Protein AF-A0A661JJJ8-F1 (afdb_monomer_lite)

Sequence (124 aa):
VVTKDAQGKVKLHQAINLTAAGAVSGGFWGALIGILFMNPLLGAAVGAGAGAVSGKLSDIGISDKFMKELADTFKPGSSALFVLVRKSTPDKVVERLKGFGGKVLKTSLTKDKEEELQKVLSGE

Foldseek 3Di:
DWAQAQVRDIDDDDPDLLLQVQLVVQLVVQLVVCVVVVGSPVRSVVRSVVRSVVSLVPPPPDDPVNVVVVSNPDHHGDDDDDDDDDDDDVVVVLQVLAQCADADPDDPDDPVVNVVSNCRNVND

Radius of gyration: 20.02 Å; chains: 1; bounding box: 49×38×49 Å

Structure (mmCIF, N/CA/C/O backbone):
data_AF-A0A661JJJ8-F1
#
_entry.id   AF-A0A661JJJ8-F1
#
loop_
_atom_site.group_PDB
_atom_site.id
_atom_site.type_symbol
_atom_site.label_atom_id
_atom_site.label_alt_id
_atom_site.label_comp_id
_atom_site.label_asym_id
_atom_site.label_entity_id
_atom_site.label_seq_id
_atom_site.pdbx_PDB_ins_code
_atom_site.Cartn_x
_atom_site.Cartn_y
_atom_site.Cartn_z
_atom_site.occupancy
_atom_site.B_iso_or_equiv
_atom_site.auth_seq_id
_atom_site.auth_comp_id
_atom_site.auth_asym_id
_atom_site.auth_atom_id
_atom_site.pdbx_PDB_model_num
ATOM 1 N N . VAL A 1 1 ? -5.580 -1.639 0.915 1.00 84.75 1 VAL A N 1
ATOM 2 C CA . VAL A 1 1 ? -6.509 -2.389 1.798 1.00 84.75 1 VAL A CA 1
ATOM 3 C C . VAL A 1 1 ? -5.869 -3.709 2.157 1.00 84.75 1 VAL A C 1
ATOM 5 O O . VAL A 1 1 ? -5.236 -4.308 1.298 1.00 84.75 1 VAL A O 1
ATOM 8 N N . VAL A 1 2 ? -6.026 -4.165 3.393 1.00 88.56 2 VAL A N 1
ATOM 9 C CA . VAL A 1 2 ? -5.634 -5.518 3.792 1.00 88.56 2 VAL A CA 1
ATOM 10 C C . VAL A 1 2 ? -6.882 -6.323 4.114 1.00 88.56 2 VAL A C 1
ATOM 12 O O . VAL A 1 2 ? -7.777 -5.827 4.794 1.00 88.56 2 VAL A O 1
ATOM 15 N N . THR A 1 3 ? -6.942 -7.554 3.618 1.00 88.44 3 THR A N 1
ATOM 16 C CA . THR A 1 3 ? -8.025 -8.503 3.903 1.00 88.44 3 THR A CA 1
ATOM 17 C C . THR A 1 3 ? -7.439 -9.757 4.530 1.00 88.44 3 THR A C 1
ATOM 19 O O . THR A 1 3 ? -6.484 -10.316 3.979 1.00 88.44 3 THR A O 1
ATOM 22 N N . LYS A 1 4 ? -8.020 -10.212 5.640 1.00 88.81 4 LYS A N 1
ATOM 23 C CA . LYS A 1 4 ? -7.702 -11.498 6.261 1.00 88.81 4 LYS A CA 1
ATOM 24 C C . LYS A 1 4 ? -8.849 -12.455 5.978 1.00 88.81 4 LYS A C 1
ATOM 26 O O . LYS A 1 4 ? -9.973 -12.210 6.412 1.00 88.81 4 LYS A O 1
ATOM 31 N N . ASP A 1 5 ? -8.584 -13.504 5.206 1.00 85.00 5 ASP A N 1
ATOM 32 C CA . ASP A 1 5 ? -9.627 -14.476 4.875 1.00 85.00 5 ASP A CA 1
ATOM 33 C C . ASP A 1 5 ? -10.034 -15.325 6.093 1.00 85.00 5 ASP A C 1
ATOM 35 O O . ASP A 1 5 ? -9.466 -15.205 7.184 1.00 85.00 5 ASP A O 1
ATOM 39 N N . ALA A 1 6 ? -11.069 -16.150 5.925 1.00 85.12 6 ALA A N 1
ATOM 40 C CA . ALA A 1 6 ? -11.575 -17.025 6.983 1.00 85.12 6 ALA A CA 1
ATOM 41 C C . ALA A 1 6 ? -10.536 -18.073 7.423 1.00 85.12 6 ALA A C 1
ATOM 43 O O . ALA A 1 6 ? -10.587 -18.565 8.546 1.00 85.12 6 ALA A O 1
ATOM 44 N N . GLN A 1 7 ? -9.571 -18.377 6.554 1.00 82.38 7 GLN A N 1
ATOM 45 C CA . GLN A 1 7 ? -8.455 -19.286 6.790 1.00 82.38 7 GLN A CA 1
ATOM 46 C C . GLN A 1 7 ? -7.261 -18.582 7.464 1.00 82.38 7 GLN A C 1
ATOM 48 O O . GLN A 1 7 ? -6.248 -19.217 7.745 1.00 82.38 7 GLN A O 1
ATOM 53 N N . GLY A 1 8 ? -7.370 -17.278 7.744 1.00 80.88 8 GLY A N 1
ATOM 54 C CA . GLY A 1 8 ? -6.346 -16.483 8.418 1.00 80.88 8 GLY A CA 1
ATOM 55 C C . GLY A 1 8 ? -5.241 -15.953 7.500 1.00 80.88 8 GLY A C 1
ATOM 56 O O . GLY A 1 8 ? -4.330 -15.283 7.987 1.00 80.88 8 GLY A O 1
ATOM 57 N N . LYS A 1 9 ? -5.308 -16.188 6.185 1.00 84.38 9 LYS A N 1
ATOM 58 C CA . LYS A 1 9 ? -4.315 -15.703 5.223 1.00 84.38 9 LYS A CA 1
ATOM 59 C C . LYS A 1 9 ? -4.524 -14.214 4.953 1.00 84.38 9 LYS A C 1
ATOM 61 O O . LYS A 1 9 ? -5.608 -13.757 4.586 1.00 84.38 9 LYS A O 1
ATOM 66 N N . VAL A 1 10 ? -3.440 -13.459 5.095 1.00 85.12 10 VAL A N 1
ATOM 67 C CA . VAL A 1 10 ? -3.407 -12.014 4.858 1.00 85.12 10 VAL A CA 1
ATOM 68 C C . VAL A 1 10 ? -3.119 -11.735 3.381 1.00 85.12 10 VAL A C 1
ATOM 70 O O . VAL A 1 10 ? -2.143 -12.235 2.818 1.00 85.12 10 VAL A O 1
ATOM 73 N N . LYS A 1 11 ? -3.960 -10.915 2.745 1.00 84.50 11 LYS A N 1
ATOM 74 C CA . LYS A 1 11 ? -3.757 -10.402 1.381 1.00 84.50 11 LYS A CA 1
ATOM 75 C C . LYS A 1 11 ? -3.703 -8.879 1.400 1.00 84.50 11 LYS A C 1
ATOM 77 O O . LYS A 1 11 ? -4.579 -8.233 1.977 1.00 84.50 11 LYS A O 1
ATOM 82 N N . LEU A 1 12 ? -2.683 -8.320 0.753 1.00 82.12 12 LEU A N 1
ATOM 83 C CA . LEU A 1 12 ? -2.507 -6.881 0.594 1.00 82.12 12 LEU A CA 1
ATOM 84 C C . LEU A 1 12 ? -2.997 -6.469 -0.795 1.00 82.12 12 LEU A C 1
ATOM 86 O O . LEU A 1 12 ? -2.563 -7.020 -1.803 1.00 82.12 12 LEU A O 1
ATOM 90 N N . HIS A 1 13 ? -3.875 -5.474 -0.831 1.00 79.75 13 HIS A N 1
ATOM 91 C CA . HIS A 1 13 ? -4.365 -4.825 -2.043 1.00 79.75 13 HIS A CA 1
ATOM 92 C C . HIS A 1 13 ? -3.799 -3.408 -2.077 1.00 79.75 13 HIS A C 1
ATOM 94 O O . HIS A 1 13 ? -4.291 -2.515 -1.375 1.00 79.75 13 HIS A O 1
ATOM 100 N N . GLN A 1 14 ? -2.732 -3.214 -2.845 1.00 71.25 14 GLN A N 1
ATOM 101 C CA . GLN A 1 14 ? -2.133 -1.904 -3.083 1.00 71.25 14 GLN A CA 1
ATOM 102 C C . GLN A 1 14 ? -2.736 -1.292 -4.352 1.00 71.25 14 GLN A C 1
ATOM 104 O O . GLN A 1 14 ? -2.882 -1.969 -5.365 1.00 71.25 14 GLN A O 1
ATOM 109 N N . ALA A 1 15 ? -3.082 -0.004 -4.300 1.00 69.31 15 ALA A N 1
ATOM 110 C CA . ALA A 1 15 ? -3.679 0.699 -5.438 1.00 69.31 15 ALA A CA 1
ATOM 111 C C . ALA A 1 15 ? -2.683 0.942 -6.587 1.00 69.31 15 ALA A C 1
ATOM 113 O O . ALA A 1 15 ? -3.093 1.148 -7.724 1.00 69.31 15 ALA A O 1
ATOM 114 N N . ILE A 1 16 ? -1.379 0.922 -6.292 1.00 69.00 16 ILE A N 1
ATOM 115 C CA . ILE A 1 16 ? -0.310 1.154 -7.263 1.00 69.00 16 ILE A CA 1
ATOM 116 C C . ILE A 1 16 ? 0.663 -0.015 -7.171 1.00 69.00 16 ILE A C 1
ATOM 118 O O . ILE A 1 16 ? 1.251 -0.251 -6.119 1.00 69.00 16 ILE A O 1
ATOM 122 N N . ASN A 1 17 ? 0.846 -0.741 -8.273 1.00 73.06 17 ASN A N 1
ATOM 123 C CA . ASN A 1 17 ? 1.842 -1.803 -8.347 1.00 73.06 17 ASN A CA 1
ATOM 124 C C . ASN A 1 17 ? 3.217 -1.186 -8.649 1.00 73.06 17 ASN A C 1
ATOM 126 O O . ASN A 1 17 ? 3.620 -1.057 -9.806 1.00 73.06 17 ASN A O 1
ATOM 130 N N . LEU A 1 18 ? 3.918 -0.770 -7.593 1.00 77.81 18 LEU A N 1
ATOM 131 C CA . LEU A 1 18 ? 5.238 -0.137 -7.692 1.00 77.81 18 LEU A CA 1
ATOM 132 C C . LEU A 1 18 ? 6.287 -1.072 -8.306 1.00 77.81 18 LEU A C 1
ATOM 134 O O . LEU A 1 18 ? 7.173 -0.614 -9.020 1.00 77.81 18 LEU A O 1
ATOM 138 N N . THR A 1 19 ? 6.151 -2.385 -8.105 1.00 82.31 19 THR A N 1
ATOM 139 C CA . THR A 1 19 ? 6.997 -3.396 -8.756 1.00 82.31 19 THR A CA 1
ATOM 140 C C . THR A 1 19 ? 6.815 -3.380 -10.272 1.00 82.31 19 THR A C 1
ATOM 142 O O . THR A 1 19 ? 7.800 -3.335 -11.002 1.00 82.31 19 THR A O 1
ATOM 145 N N . ALA A 1 20 ? 5.573 -3.368 -10.762 1.00 83.25 20 ALA A N 1
ATOM 146 C CA . ALA A 1 20 ? 5.290 -3.299 -12.194 1.00 83.25 20 ALA A CA 1
ATOM 147 C C . ALA A 1 20 ? 5.734 -1.957 -12.794 1.00 83.25 20 ALA A C 1
ATOM 149 O O . ALA A 1 20 ? 6.373 -1.935 -13.843 1.00 83.25 20 ALA A O 1
ATOM 150 N N . ALA A 1 21 ? 5.463 -0.843 -12.105 1.00 85.12 21 ALA A N 1
ATOM 151 C CA . ALA A 1 21 ? 5.910 0.480 -12.537 1.00 85.12 21 ALA A CA 1
ATOM 152 C C . ALA A 1 21 ? 7.446 0.573 -12.618 1.00 85.12 21 ALA A C 1
ATOM 154 O O . ALA A 1 21 ? 7.985 1.110 -13.587 1.00 85.12 21 ALA A O 1
ATOM 155 N N . GLY A 1 22 ? 8.150 0.009 -11.631 1.00 83.12 22 GLY A N 1
ATOM 156 C CA . GLY A 1 22 ? 9.607 -0.093 -11.619 1.00 83.12 22 GLY A CA 1
ATOM 157 C C . GLY A 1 22 ? 10.148 -1.006 -12.721 1.00 83.12 22 GLY A C 1
ATOM 158 O O . GLY A 1 22 ? 11.134 -0.662 -13.363 1.00 83.12 22 GLY A O 1
ATOM 159 N N . ALA A 1 23 ? 9.485 -2.129 -13.005 1.00 90.25 23 ALA A N 1
ATOM 160 C CA . ALA A 1 23 ? 9.872 -3.031 -14.090 1.00 90.25 23 ALA A CA 1
ATOM 161 C C . ALA A 1 23 ? 9.764 -2.363 -15.469 1.00 90.25 23 ALA A C 1
ATOM 163 O O . ALA A 1 23 ? 10.660 -2.499 -16.297 1.00 90.25 23 ALA A O 1
ATOM 164 N N . VAL A 1 24 ? 8.683 -1.615 -15.711 1.00 92.06 24 VAL A N 1
ATOM 165 C CA . VAL A 1 24 ? 8.455 -0.917 -16.986 1.00 92.06 24 VAL A CA 1
ATOM 166 C C . VAL A 1 24 ? 9.470 0.208 -17.183 1.00 92.06 24 VAL A C 1
ATOM 168 O O . VAL A 1 24 ? 10.113 0.274 -18.230 1.00 92.06 24 VAL A O 1
ATOM 171 N N . SER A 1 25 ? 9.653 1.073 -16.181 1.00 88.69 25 SER A N 1
ATOM 172 C CA . SER A 1 25 ? 10.598 2.193 -16.280 1.00 88.69 25 SER A CA 1
ATOM 173 C C . SER A 1 25 ? 12.052 1.717 -16.322 1.00 88.69 25 SER A C 1
ATOM 175 O O . SER A 1 25 ? 12.842 2.218 -17.123 1.00 88.69 25 SER A O 1
ATOM 177 N N . GLY A 1 26 ? 12.393 0.704 -15.524 1.00 89.00 26 GLY A N 1
ATOM 178 C CA . GLY A 1 26 ? 13.704 0.067 -15.529 1.00 89.00 26 GLY A CA 1
ATOM 179 C C . GLY A 1 26 ? 13.996 -0.650 -16.845 1.00 89.00 26 GLY A C 1
ATOM 180 O O . GLY A 1 26 ? 15.091 -0.514 -17.381 1.00 89.00 26 GLY A O 1
ATOM 181 N N . GLY A 1 27 ? 13.018 -1.358 -17.413 1.00 94.75 27 GLY A N 1
ATOM 182 C CA . GLY A 1 27 ? 13.155 -2.014 -18.713 1.00 94.7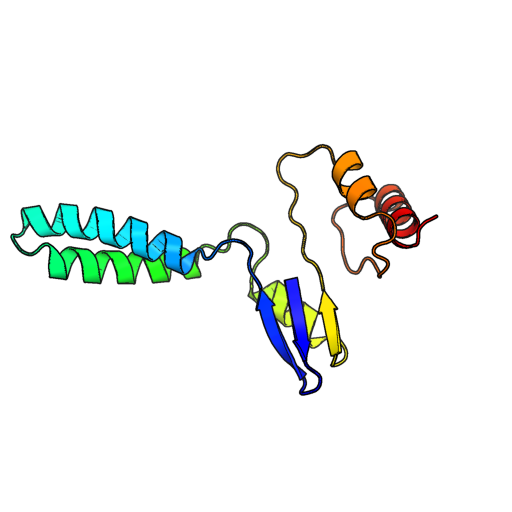5 27 GLY A CA 1
ATOM 183 C C . GLY A 1 27 ? 13.344 -1.020 -19.855 1.00 94.75 27 GLY A C 1
ATOM 184 O O . GLY A 1 27 ? 14.185 -1.246 -20.719 1.00 94.75 27 GLY A O 1
ATOM 185 N N . PHE A 1 28 ? 12.632 0.111 -19.827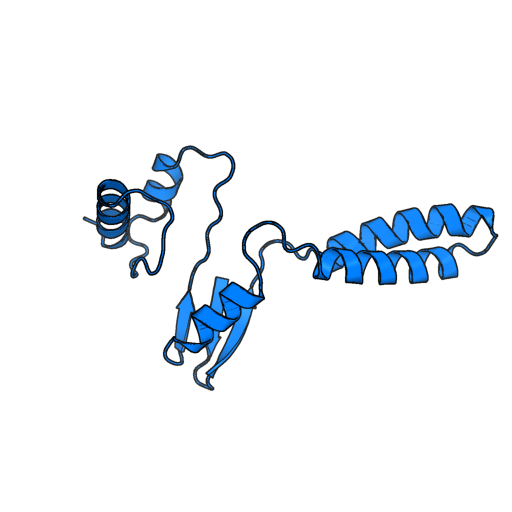 1.00 96.12 28 PHE A N 1
ATOM 186 C CA . PHE A 1 28 ? 12.800 1.190 -20.802 1.00 96.12 28 PHE A CA 1
ATOM 187 C C . PHE A 1 28 ? 14.229 1.754 -20.792 1.00 96.12 28 PHE A C 1
ATOM 189 O O . PHE A 1 28 ? 14.902 1.751 -21.822 1.00 96.12 28 PHE A O 1
ATOM 196 N N . TRP A 1 29 ? 14.734 2.170 -19.626 1.00 95.19 29 TRP A N 1
ATOM 197 C CA . TRP A 1 29 ? 16.103 2.692 -19.514 1.00 95.19 29 TRP A CA 1
ATOM 198 C C . TRP A 1 29 ? 17.170 1.618 -19.745 1.00 95.19 29 TRP A C 1
ATOM 200 O O . TRP A 1 29 ? 18.201 1.893 -20.356 1.00 95.19 29 TRP A O 1
ATOM 210 N N . GLY A 1 30 ? 16.904 0.382 -19.324 1.00 94.19 30 GLY A N 1
ATOM 211 C CA . GLY A 1 30 ? 17.760 -0.769 -19.588 1.00 94.19 30 GLY A CA 1
ATOM 212 C C . GLY A 1 30 ? 17.877 -1.080 -21.078 1.00 94.19 30 GLY A C 1
ATOM 213 O O . GLY A 1 30 ? 18.975 -1.350 -21.556 1.00 94.19 30 GLY A O 1
ATOM 214 N N . ALA A 1 31 ? 16.782 -0.979 -21.835 1.00 96.38 31 ALA A N 1
ATOM 215 C CA . ALA A 1 31 ? 16.796 -1.137 -23.286 1.00 96.38 31 ALA A CA 1
ATO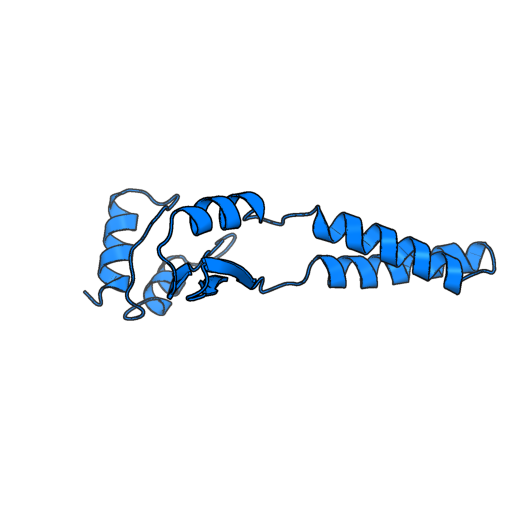M 216 C C . ALA A 1 31 ? 17.639 -0.045 -23.957 1.00 96.38 31 ALA A C 1
ATOM 218 O O . ALA A 1 31 ? 18.463 -0.361 -24.810 1.00 96.38 31 ALA A O 1
ATOM 219 N N . LEU A 1 32 ? 17.483 1.219 -23.537 1.00 96.06 32 LEU A N 1
ATOM 220 C CA . LEU A 1 32 ? 18.267 2.345 -24.062 1.00 96.06 32 LEU A CA 1
ATOM 221 C C . LEU A 1 32 ? 19.770 2.149 -23.836 1.00 96.06 32 LEU A C 1
ATOM 223 O O . LEU A 1 32 ? 20.556 2.314 -24.765 1.00 96.06 32 LEU A O 1
ATOM 227 N N . ILE A 1 33 ? 20.170 1.731 -22.633 1.00 94.50 33 ILE A N 1
ATOM 228 C CA . ILE A 1 33 ? 21.569 1.389 -22.341 1.00 94.50 33 ILE A CA 1
ATOM 229 C C . ILE A 1 33 ? 21.997 0.168 -23.165 1.00 94.50 33 ILE A C 1
ATOM 231 O O . ILE A 1 33 ? 23.076 0.166 -23.747 1.00 94.50 33 ILE A O 1
ATOM 235 N N . GLY A 1 34 ? 21.143 -0.851 -23.278 1.00 93.56 34 GLY A N 1
ATOM 236 C CA . GLY A 1 34 ? 21.404 -2.054 -24.067 1.00 93.56 34 GLY A CA 1
ATOM 237 C C . GLY A 1 34 ? 21.644 -1.771 -25.551 1.00 93.56 34 GLY A C 1
ATOM 238 O O . GLY A 1 34 ? 22.478 -2.437 -26.156 1.00 93.56 34 GLY A O 1
ATOM 239 N N . ILE A 1 35 ? 20.991 -0.757 -26.129 1.00 96.81 35 ILE A N 1
ATOM 240 C CA . ILE A 1 35 ? 21.249 -0.302 -27.507 1.00 96.81 35 ILE A CA 1
ATOM 241 C C . ILE A 1 35 ? 22.701 0.165 -27.667 1.00 96.81 35 ILE A C 1
ATOM 243 O O . ILE A 1 35 ? 23.330 -0.176 -28.667 1.00 96.81 35 ILE A O 1
ATOM 247 N N . LEU A 1 36 ? 23.265 0.864 -26.674 1.00 95.94 36 LEU A N 1
ATOM 248 C CA . LEU A 1 36 ? 24.668 1.309 -26.705 1.00 95.94 36 LEU A CA 1
ATOM 249 C C . LEU A 1 36 ? 25.654 0.132 -26.754 1.00 95.94 36 LEU A C 1
ATOM 251 O O . LEU A 1 36 ? 26.745 0.264 -27.297 1.00 95.94 36 LEU A O 1
ATOM 255 N N . PHE A 1 37 ? 25.249 -1.024 -26.225 1.00 94.19 37 PHE A N 1
ATOM 256 C CA . PHE A 1 37 ? 26.026 -2.265 -26.225 1.00 94.19 37 PHE A CA 1
ATOM 257 C C . PHE A 1 37 ? 25.503 -3.301 -27.239 1.00 94.19 37 PHE A C 1
ATOM 259 O O . PHE A 1 37 ? 25.819 -4.484 -27.125 1.00 94.19 37 PHE A O 1
ATOM 266 N N . MET A 1 38 ? 24.689 -2.883 -28.221 1.00 95.12 38 MET A N 1
ATOM 267 C CA . MET A 1 38 ? 24.088 -3.738 -29.264 1.00 95.12 38 MET A CA 1
ATOM 268 C C . MET A 1 38 ? 23.244 -4.922 -28.746 1.00 95.12 38 MET A C 1
ATOM 270 O O . MET A 1 38 ? 22.951 -5.853 -29.494 1.00 95.12 38 MET A O 1
ATOM 274 N N . ASN A 1 39 ? 22.803 -4.894 -27.487 1.00 94.81 39 ASN A N 1
ATOM 275 C CA . ASN A 1 39 ? 21.965 -5.932 -26.890 1.00 94.81 39 ASN A CA 1
ATOM 276 C C . ASN A 1 39 ? 20.779 -5.328 -26.108 1.00 94.81 39 ASN A C 1
ATOM 278 O O . ASN A 1 39 ? 20.770 -5.312 -24.871 1.00 94.81 39 ASN A O 1
ATOM 282 N N . PRO A 1 40 ? 19.753 -4.821 -26.819 1.00 92.12 40 PRO A N 1
ATOM 283 C CA . PRO A 1 40 ? 18.604 -4.161 -26.201 1.00 92.12 40 PRO A CA 1
ATOM 284 C C . PRO A 1 40 ? 17.755 -5.107 -25.344 1.00 92.12 40 PRO A C 1
ATOM 286 O O . PRO A 1 40 ? 17.231 -4.682 -24.318 1.00 92.12 40 PRO A O 1
ATOM 289 N N . LEU A 1 41 ? 17.634 -6.388 -25.719 1.00 96.06 41 LEU A N 1
ATOM 290 C CA . LEU A 1 41 ? 16.824 -7.360 -24.975 1.00 96.06 41 LEU A CA 1
ATOM 291 C C . LEU A 1 41 ? 17.453 -7.707 -23.623 1.00 96.06 41 LEU A C 1
ATOM 293 O O . LEU A 1 41 ? 16.752 -7.727 -22.611 1.00 96.06 41 LEU A O 1
ATOM 297 N N . LEU A 1 42 ? 18.773 -7.929 -23.588 1.00 94.94 42 LEU A N 1
ATOM 298 C CA . LEU A 1 42 ? 19.488 -8.169 -22.336 1.00 94.94 42 LEU A CA 1
ATOM 299 C C . LEU A 1 42 ? 19.437 -6.935 -21.432 1.00 94.94 42 LEU A C 1
ATOM 301 O O . LEU A 1 42 ? 19.137 -7.061 -20.246 1.00 94.94 42 LEU A O 1
ATOM 305 N N . GLY A 1 43 ? 19.667 -5.746 -21.997 1.00 94.06 43 GLY A N 1
ATOM 306 C CA . GLY A 1 43 ? 19.565 -4.487 -21.262 1.00 94.06 43 GLY A CA 1
ATOM 307 C C . GLY A 1 43 ? 18.173 -4.276 -20.662 1.00 94.06 43 GLY A C 1
ATOM 308 O O . GLY A 1 43 ? 18.052 -3.973 -19.476 1.00 94.06 43 GLY A O 1
ATOM 309 N N . ALA A 1 44 ? 17.116 -4.513 -21.443 1.00 95.50 44 ALA A N 1
ATOM 310 C CA . ALA A 1 44 ? 15.734 -4.420 -20.979 1.00 95.50 44 ALA A CA 1
ATOM 311 C C . ALA A 1 44 ? 15.424 -5.427 -19.864 1.00 95.50 44 ALA A C 1
ATOM 313 O O . ALA A 1 44 ? 14.798 -5.060 -18.875 1.00 95.50 44 ALA A O 1
ATOM 314 N N . ALA A 1 45 ? 15.879 -6.678 -19.986 1.00 95.12 45 ALA A N 1
ATOM 315 C CA . ALA A 1 45 ? 15.649 -7.710 -18.974 1.00 95.12 45 ALA A CA 1
ATOM 316 C C . ALA A 1 45 ? 16.341 -7.375 -17.643 1.00 95.12 45 ALA A C 1
ATOM 318 O O . ALA A 1 45 ? 15.712 -7.439 -16.584 1.00 95.12 45 ALA A O 1
ATOM 319 N N . VAL A 1 46 ? 17.611 -6.959 -17.694 1.00 93.88 46 VAL A N 1
ATOM 320 C CA . VAL A 1 46 ? 18.371 -6.534 -16.506 1.00 93.88 46 VAL A CA 1
ATOM 321 C C . VAL A 1 46 ? 17.746 -5.285 -15.887 1.00 93.88 46 VAL A C 1
ATOM 323 O O . VAL A 1 46 ? 17.513 -5.249 -14.679 1.00 93.88 46 VAL A O 1
ATOM 326 N N . GLY A 1 47 ? 17.415 -4.285 -16.707 1.00 91.94 47 GLY A N 1
ATOM 327 C CA . GLY A 1 47 ? 16.787 -3.047 -16.254 1.00 91.94 47 GLY A CA 1
ATOM 328 C C . GLY A 1 47 ? 15.410 -3.277 -15.633 1.00 91.94 47 GLY A C 1
ATOM 329 O O . GLY A 1 47 ? 15.120 -2.736 -14.568 1.00 91.94 47 GLY A O 1
ATOM 330 N N . ALA A 1 48 ? 14.578 -4.124 -16.240 1.00 93.94 48 ALA A N 1
ATOM 331 C CA . ALA A 1 48 ? 13.267 -4.472 -15.705 1.00 93.94 48 ALA A CA 1
ATOM 332 C C . ALA A 1 48 ? 13.382 -5.246 -14.390 1.00 93.94 48 ALA A C 1
ATOM 334 O O . ALA A 1 48 ? 12.662 -4.943 -13.441 1.00 93.94 48 ALA A O 1
ATOM 335 N N . GLY A 1 49 ? 14.314 -6.198 -14.293 1.00 90.81 49 GLY A N 1
ATOM 336 C CA . GLY A 1 49 ? 14.582 -6.919 -13.049 1.00 90.81 49 GLY A CA 1
ATOM 337 C C . GLY A 1 49 ? 15.033 -5.982 -11.924 1.00 90.81 49 GLY A C 1
ATOM 338 O O . GLY A 1 49 ? 14.447 -5.984 -10.840 1.00 90.81 49 GLY A O 1
ATOM 339 N N . ALA A 1 50 ? 16.024 -5.129 -12.195 1.00 88.56 50 ALA A N 1
ATOM 340 C CA . ALA A 1 50 ? 16.536 -4.159 -11.228 1.00 88.56 50 ALA A CA 1
ATOM 341 C C . ALA A 1 50 ? 15.464 -3.138 -10.809 1.00 88.56 50 ALA A C 1
ATOM 343 O O . ALA A 1 50 ? 15.285 -2.870 -9.619 1.00 88.56 50 ALA A O 1
ATOM 344 N N . GLY A 1 51 ? 14.704 -2.615 -11.772 1.00 84.81 51 GLY A N 1
ATOM 345 C CA . GLY A 1 51 ? 13.617 -1.674 -11.529 1.00 84.81 51 GLY A CA 1
ATOM 346 C C . GLY A 1 51 ? 12.456 -2.296 -10.753 1.00 84.81 51 GLY A C 1
ATOM 347 O O . GLY A 1 51 ? 11.918 -1.659 -9.850 1.00 84.81 51 GLY A O 1
ATOM 348 N N . ALA A 1 52 ? 12.109 -3.559 -11.018 1.00 87.69 52 ALA A N 1
ATOM 349 C CA . ALA A 1 52 ? 11.093 -4.288 -10.260 1.00 87.69 52 ALA A CA 1
ATOM 350 C C . ALA A 1 52 ? 11.499 -4.464 -8.792 1.00 87.69 52 ALA A C 1
ATOM 352 O O . ALA A 1 52 ? 10.697 -4.208 -7.892 1.00 87.69 52 ALA A O 1
ATOM 353 N N . VAL A 1 53 ? 12.749 -4.871 -8.544 1.00 86.38 53 VAL A N 1
ATOM 354 C CA . VAL A 1 53 ? 13.292 -5.034 -7.185 1.00 86.38 53 VAL A CA 1
ATOM 355 C C . VAL A 1 53 ? 13.331 -3.692 -6.458 1.00 86.38 53 VAL A C 1
ATOM 357 O O . VAL A 1 53 ? 12.846 -3.596 -5.332 1.00 86.38 53 VAL A O 1
ATOM 360 N N . SER A 1 54 ? 13.836 -2.644 -7.110 1.00 78.94 54 SER A N 1
ATOM 361 C CA . SER A 1 54 ? 13.868 -1.293 -6.542 1.00 78.94 54 SER A CA 1
ATOM 362 C C . SER A 1 54 ? 12.459 -0.763 -6.246 1.00 78.94 54 SER A C 1
ATOM 364 O O . SER A 1 54 ? 12.215 -0.237 -5.161 1.00 78.94 54 SER A O 1
ATOM 366 N N . GLY A 1 55 ? 11.501 -0.980 -7.151 1.00 78.56 55 GLY A N 1
ATOM 367 C CA . GLY A 1 55 ? 10.099 -0.601 -6.969 1.00 78.56 55 GLY A CA 1
ATOM 368 C C . GLY A 1 55 ? 9.406 -1.374 -5.847 1.00 78.56 55 GLY A C 1
ATOM 369 O O . GLY A 1 55 ? 8.602 -0.800 -5.122 1.00 78.56 55 GLY A O 1
ATOM 370 N N . LYS A 1 56 ? 9.750 -2.652 -5.650 1.00 79.44 56 LYS A N 1
ATOM 371 C CA . LYS A 1 56 ? 9.274 -3.457 -4.514 1.00 79.44 56 LYS A CA 1
ATOM 372 C C . LYS A 1 56 ? 9.838 -2.977 -3.171 1.00 79.44 56 LYS A C 1
ATOM 374 O O . LYS A 1 56 ? 9.178 -3.141 -2.156 1.00 79.44 56 LYS A O 1
ATOM 379 N N . LEU A 1 57 ? 11.058 -2.439 -3.154 1.00 75.69 57 LEU A N 1
ATOM 380 C CA . LEU A 1 57 ? 11.702 -1.919 -1.940 1.00 75.69 57 LEU A CA 1
ATOM 381 C C . LEU A 1 57 ? 11.327 -0.462 -1.639 1.00 75.69 57 LEU A C 1
ATOM 383 O O . LEU A 1 57 ? 11.483 -0.000 -0.510 1.00 75.69 57 LEU A O 1
ATOM 387 N N . SER A 1 58 ? 10.843 0.267 -2.639 1.00 65.75 58 SER A N 1
ATOM 388 C CA . SER A 1 58 ? 10.428 1.658 -2.508 1.00 65.75 58 SER A CA 1
ATOM 389 C C . SER A 1 58 ? 9.001 1.733 -1.965 1.00 65.75 58 SER A C 1
ATOM 391 O O . SER A 1 58 ? 8.072 2.075 -2.689 1.00 65.75 58 SER A O 1
ATOM 393 N N . ASP A 1 59 ? 8.813 1.411 -0.685 1.00 68.75 59 ASP A N 1
ATOM 394 C CA . ASP A 1 59 ? 7.529 1.572 0.006 1.00 68.75 59 ASP A CA 1
ATOM 395 C C . ASP A 1 59 ? 7.174 3.069 0.096 1.00 68.75 59 ASP A C 1
ATOM 397 O O . ASP A 1 59 ? 7.600 3.791 1.002 1.00 68.75 59 ASP A O 1
ATOM 401 N N . ILE A 1 60 ? 6.390 3.582 -0.857 1.00 63.75 60 ILE A N 1
ATOM 402 C CA . ILE A 1 60 ? 5.960 4.984 -0.834 1.00 63.75 60 ILE A CA 1
ATOM 403 C C . ILE A 1 60 ? 4.843 5.146 0.206 1.00 63.75 60 ILE A C 1
ATOM 405 O O . ILE A 1 60 ? 3.652 5.067 -0.091 1.00 63.75 60 ILE A O 1
ATOM 409 N N . GLY A 1 61 ? 5.244 5.463 1.439 1.00 72.62 61 GLY A N 1
ATOM 410 C CA . GLY A 1 61 ? 4.359 5.953 2.493 1.00 72.62 61 GLY A CA 1
ATOM 411 C C . GLY A 1 61 ? 4.023 4.941 3.586 1.00 72.62 61 GLY A C 1
ATOM 412 O O . GLY A 1 61 ? 4.600 5.026 4.664 1.00 72.62 61 GLY A O 1
ATOM 413 N N . ILE A 1 62 ? 3.068 4.034 3.347 1.00 76.88 62 ILE A N 1
ATOM 414 C CA . ILE A 1 62 ? 2.654 3.011 4.330 1.00 76.88 62 ILE A CA 1
ATOM 415 C C . ILE A 1 62 ? 3.354 1.699 3.979 1.00 76.88 62 ILE A C 1
ATOM 417 O O . ILE A 1 62 ? 3.097 1.148 2.913 1.00 76.88 62 ILE A O 1
ATOM 421 N N . SER A 1 63 ? 4.225 1.207 4.862 1.00 80.44 63 SER A N 1
ATOM 422 C CA . SER A 1 63 ? 5.032 0.015 4.583 1.00 80.44 63 SER A CA 1
ATOM 423 C C . SER A 1 63 ? 4.226 -1.283 4.637 1.00 80.44 63 SER A C 1
ATOM 425 O O . SER A 1 63 ? 3.318 -1.455 5.460 1.00 80.44 63 SER A O 1
ATOM 427 N N . ASP A 1 64 ? 4.614 -2.247 3.801 1.00 79.31 64 ASP A N 1
ATOM 428 C CA . ASP A 1 64 ? 4.007 -3.584 3.770 1.00 79.31 64 ASP A CA 1
ATOM 429 C C . ASP A 1 64 ? 4.181 -4.336 5.086 1.00 79.31 64 ASP A C 1
ATOM 431 O O . ASP A 1 64 ? 3.305 -5.097 5.501 1.00 79.31 64 ASP A O 1
ATOM 435 N N . LYS A 1 65 ? 5.312 -4.109 5.760 1.00 82.31 65 LYS A N 1
ATOM 436 C CA . LYS A 1 65 ? 5.605 -4.702 7.065 1.00 82.31 65 LYS A CA 1
ATOM 437 C C . LYS A 1 65 ? 4.592 -4.246 8.115 1.00 82.31 65 LYS A C 1
ATOM 439 O O . LYS A 1 65 ? 3.990 -5.091 8.766 1.00 82.31 65 LYS A O 1
ATOM 444 N N . PHE A 1 66 ? 4.341 -2.938 8.206 1.00 83.25 66 PHE A N 1
ATOM 445 C CA . PHE A 1 66 ? 3.349 -2.391 9.132 1.00 83.25 66 PHE A CA 1
ATOM 446 C C . PHE A 1 66 ? 1.941 -2.919 8.833 1.00 83.25 66 PHE A C 1
ATOM 448 O O . PHE A 1 66 ? 1.215 -3.309 9.744 1.00 83.25 66 PHE A O 1
ATOM 455 N N . MET A 1 67 ? 1.564 -2.981 7.551 1.00 85.50 67 MET A N 1
ATOM 456 C CA . MET A 1 67 ? 0.267 -3.520 7.133 1.00 85.50 67 MET A CA 1
ATOM 457 C C . MET A 1 67 ? 0.078 -4.988 7.544 1.00 85.50 67 MET A C 1
ATOM 459 O O . MET A 1 67 ? -1.009 -5.353 7.991 1.00 85.50 67 MET A O 1
ATOM 463 N N . LYS A 1 68 ? 1.121 -5.818 7.419 1.00 86.00 68 LYS A N 1
ATOM 464 C CA . LYS A 1 68 ? 1.098 -7.232 7.833 1.00 86.00 68 LYS A CA 1
ATOM 465 C C . LYS A 1 68 ? 1.046 -7.389 9.347 1.00 86.00 68 LYS A C 1
ATOM 467 O O . LYS A 1 68 ? 0.158 -8.075 9.834 1.00 86.00 68 LYS A O 1
ATOM 472 N N . GLU A 1 69 ? 1.924 -6.699 10.073 1.00 86.62 69 GLU A N 1
ATOM 473 C CA . GLU A 1 69 ? 1.956 -6.740 11.541 1.00 86.62 69 GLU A CA 1
ATOM 474 C C . GLU A 1 69 ? 0.609 -6.327 12.139 1.00 86.62 69 GLU A C 1
ATOM 476 O O . GLU A 1 69 ? 0.096 -6.985 13.041 1.00 86.62 69 GLU A O 1
ATOM 481 N N . LEU A 1 70 ? -0.012 -5.275 11.596 1.00 85.62 70 LEU A N 1
ATOM 482 C CA . LEU A 1 70 ? -1.334 -4.860 12.049 1.00 85.62 70 LEU A CA 1
ATOM 483 C C . LEU A 1 70 ? -2.398 -5.918 11.707 1.00 85.62 70 LEU A C 1
ATOM 485 O O . LEU A 1 70 ? -3.233 -6.234 12.550 1.00 85.62 70 LEU A O 1
ATOM 489 N N . ALA A 1 71 ? -2.346 -6.514 10.513 1.00 86.31 71 ALA A N 1
ATOM 490 C CA . ALA A 1 71 ? -3.290 -7.552 10.092 1.00 86.31 71 ALA A CA 1
ATOM 491 C C . ALA A 1 71 ? -3.185 -8.861 10.891 1.00 86.31 71 ALA A C 1
ATOM 493 O O . ALA A 1 71 ? -4.185 -9.570 11.064 1.00 86.31 71 ALA A O 1
ATOM 494 N N . ASP A 1 72 ? -2.008 -9.176 11.424 1.00 85.12 72 ASP A N 1
ATOM 495 C CA . ASP A 1 72 ? -1.814 -10.339 12.286 1.00 85.12 72 ASP A CA 1
ATOM 496 C C . ASP A 1 72 ? -2.620 -10.218 13.585 1.00 85.12 72 ASP A C 1
ATOM 498 O O . ASP A 1 72 ? -3.168 -11.217 14.052 1.00 85.12 72 ASP A O 1
ATOM 502 N N . THR A 1 73 ? -2.830 -8.995 14.085 1.00 84.19 73 THR A N 1
ATOM 503 C CA . THR A 1 73 ? -3.644 -8.737 15.287 1.00 84.19 73 THR A CA 1
ATOM 504 C C . THR A 1 73 ? -5.153 -8.899 15.071 1.00 84.19 73 THR A C 1
ATOM 506 O O . THR A 1 73 ? -5.915 -8.954 16.038 1.00 84.19 73 THR A O 1
ATOM 509 N N . PHE A 1 74 ? -5.621 -8.992 13.822 1.00 82.81 74 PHE A N 1
ATOM 510 C CA . PHE A 1 74 ? -7.051 -9.046 13.526 1.00 82.81 74 PHE A CA 1
ATOM 511 C C . PHE A 1 74 ? -7.613 -10.469 13.517 1.00 82.81 74 PHE A C 1
ATOM 513 O O . PHE A 1 74 ? -6.928 -11.440 13.181 1.00 82.81 74 PHE A O 1
ATOM 520 N N . LYS A 1 75 ? -8.911 -10.590 13.817 1.00 84.94 75 LYS A N 1
ATOM 521 C CA . LYS A 1 75 ? -9.646 -11.853 13.673 1.00 84.94 75 LYS A CA 1
ATOM 522 C C . LYS A 1 75 ? -9.776 -12.236 12.187 1.00 84.94 75 LYS A C 1
ATOM 524 O O . LYS A 1 75 ? -9.903 -11.337 11.350 1.00 84.94 75 LYS A O 1
ATOM 529 N N . PRO A 1 76 ? -9.759 -13.534 11.837 1.00 88.12 76 PRO A N 1
ATOM 530 C CA . PRO A 1 76 ? -10.099 -13.992 10.489 1.00 88.12 76 PRO A CA 1
ATOM 531 C C . PRO A 1 76 ? -11.443 -13.424 10.009 1.00 88.12 76 PRO A C 1
ATOM 533 O O . PRO A 1 76 ? -12.350 -13.220 10.816 1.00 88.12 76 PRO A O 1
ATOM 536 N N . GLY A 1 77 ? -11.566 -13.150 8.708 1.00 86.06 77 GLY A N 1
ATOM 537 C CA . GLY A 1 77 ? -12.772 -12.553 8.116 1.00 86.06 77 GLY A CA 1
ATOM 538 C C . GLY A 1 77 ? -12.898 -11.034 8.285 1.00 86.06 77 GLY A C 1
ATOM 539 O O . GLY A 1 77 ? -13.978 -10.487 8.080 1.00 86.06 77 GLY A O 1
ATOM 540 N N . SER A 1 78 ? -11.821 -10.342 8.659 1.00 87.19 78 SER A N 1
ATOM 541 C CA . SER A 1 78 ? -11.799 -8.884 8.810 1.00 87.19 78 SER A CA 1
ATOM 542 C C . SER A 1 78 ? -10.983 -8.191 7.716 1.00 87.19 78 SER A C 1
ATOM 544 O O . SER A 1 78 ? -10.168 -8.799 7.012 1.00 87.19 78 SER A O 1
ATOM 546 N N . SER A 1 79 ? -11.193 -6.883 7.578 1.00 88.06 79 SER A N 1
ATOM 547 C CA . SER A 1 79 ? -10.457 -6.031 6.647 1.00 88.06 79 SER A CA 1
ATOM 548 C C . SER A 1 79 ? -10.043 -4.725 7.307 1.00 88.06 79 SER A C 1
ATOM 550 O O . SER A 1 79 ? -10.779 -4.191 8.134 1.00 88.06 79 SER A O 1
ATOM 552 N N . ALA A 1 80 ? -8.909 -4.175 6.880 1.00 89.44 80 ALA A N 1
ATOM 553 C CA . ALA A 1 80 ? -8.463 -2.846 7.274 1.00 89.44 80 ALA A CA 1
ATOM 554 C C . ALA A 1 80 ? -8.158 -1.977 6.053 1.00 89.44 80 ALA A C 1
ATOM 556 O O . ALA A 1 80 ? -7.465 -2.382 5.109 1.00 89.44 80 ALA A O 1
ATOM 557 N N . LEU A 1 81 ? -8.671 -0.751 6.096 1.00 88.00 81 LEU A N 1
ATOM 558 C CA . LEU A 1 81 ? -8.370 0.299 5.139 1.00 88.00 81 LEU A CA 1
ATOM 559 C C . LEU A 1 81 ? -7.211 1.146 5.678 1.00 88.00 81 LEU A C 1
ATOM 561 O O . LEU A 1 81 ? -7.230 1.588 6.820 1.00 88.00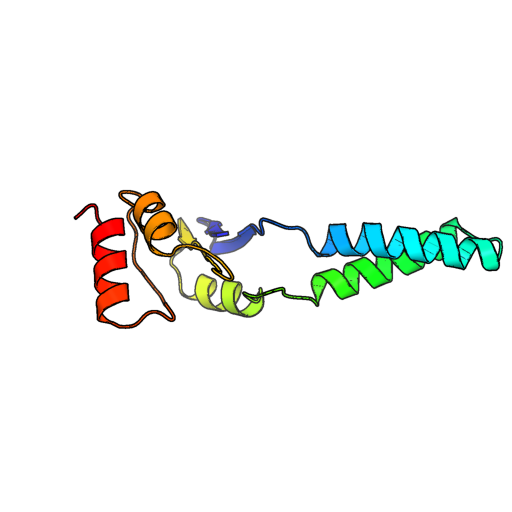 81 LEU A O 1
ATOM 565 N N . PHE A 1 82 ? -6.212 1.375 4.830 1.00 86.06 82 PHE A N 1
ATOM 566 C CA . PHE A 1 82 ? -5.065 2.229 5.119 1.00 86.06 82 PHE A CA 1
ATOM 567 C C . PHE A 1 82 ? -5.121 3.413 4.159 1.00 86.06 82 PHE A C 1
ATOM 569 O O . PHE A 1 82 ? -5.190 3.205 2.945 1.00 86.06 82 PHE A O 1
ATOM 576 N N . VAL A 1 83 ? -5.107 4.634 4.690 1.00 83.31 83 VAL A N 1
ATOM 577 C CA . VAL A 1 83 ? -5.223 5.866 3.901 1.00 83.31 83 VAL A CA 1
ATOM 578 C C . VAL A 1 83 ? -4.045 6.772 4.232 1.00 83.31 83 VAL A C 1
ATOM 580 O O . VAL A 1 83 ? -3.847 7.137 5.387 1.00 83.31 83 VAL A O 1
ATOM 583 N N . LEU A 1 84 ? -3.263 7.137 3.214 1.00 81.00 84 LEU A N 1
ATOM 584 C CA . LEU A 1 84 ? -2.197 8.128 3.334 1.00 81.00 84 LEU A CA 1
ATOM 585 C C . LEU A 1 84 ? -2.617 9.416 2.636 1.00 81.00 84 LEU A C 1
ATOM 587 O O . LEU A 1 84 ? -2.785 9.448 1.418 1.00 81.00 84 LEU A O 1
ATOM 591 N N . VAL A 1 85 ? -2.724 10.493 3.404 1.00 76.12 85 VAL A N 1
ATOM 592 C CA . VAL A 1 85 ? -3.113 11.808 2.900 1.00 76.12 85 VAL A CA 1
ATOM 593 C C . VAL A 1 85 ? -1.881 12.712 2.858 1.00 76.12 85 VAL A C 1
ATOM 595 O O . VAL A 1 85 ? -1.327 13.038 3.900 1.00 76.12 85 VAL A O 1
ATOM 598 N N . ARG A 1 86 ? -1.424 13.107 1.658 1.00 70.12 86 ARG A N 1
ATOM 599 C CA . ARG A 1 86 ? -0.251 14.001 1.487 1.00 70.12 86 ARG A CA 1
ATOM 600 C C . ARG A 1 86 ? -0.623 15.449 1.170 1.00 70.12 86 ARG A C 1
ATOM 602 O O . ARG A 1 86 ? -0.078 16.372 1.759 1.00 70.12 86 ARG A O 1
ATOM 609 N N . LYS A 1 87 ? -1.532 15.644 0.214 1.00 65.06 87 LYS A N 1
ATOM 610 C CA . LYS A 1 87 ? -2.099 16.941 -0.177 1.00 65.06 87 LYS A CA 1
ATOM 611 C C . LYS A 1 87 ? -3.581 16.728 -0.446 1.00 65.06 87 LYS A C 1
ATOM 613 O O . LYS A 1 87 ? -3.952 16.275 -1.523 1.00 65.06 87 LYS A O 1
ATOM 618 N N . SER A 1 88 ? -4.418 16.976 0.549 1.00 61.97 88 SER A N 1
ATOM 619 C CA . SER A 1 88 ? -5.870 16.958 0.373 1.00 61.97 88 SER A CA 1
ATOM 620 C C . SER A 1 88 ? -6.518 17.939 1.337 1.00 61.97 88 SER A C 1
ATOM 622 O O . SER A 1 88 ? -5.877 18.361 2.297 1.00 61.97 88 SER A O 1
ATOM 624 N N . THR A 1 89 ? -7.784 18.258 1.086 1.00 70.06 89 THR A N 1
ATOM 625 C CA . THR A 1 89 ? -8.685 18.842 2.079 1.00 70.06 89 THR A CA 1
ATOM 626 C C . THR A 1 89 ? -9.204 17.688 2.947 1.00 70.06 89 THR A C 1
ATOM 628 O O . THR A 1 89 ? -10.003 16.896 2.438 1.00 70.06 89 THR A O 1
ATOM 631 N N . PRO A 1 90 ? -8.740 17.535 4.205 1.00 70.06 90 PRO A N 1
ATOM 632 C CA . PRO A 1 90 ? -9.113 16.403 5.060 1.0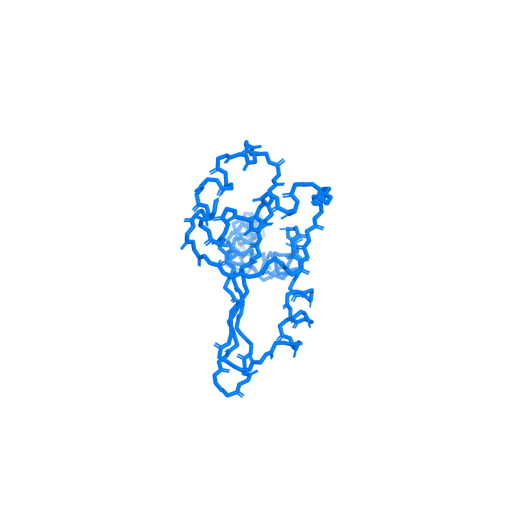0 70.06 90 PRO A CA 1
ATOM 633 C C . PRO A 1 90 ? -10.630 16.262 5.189 1.00 70.06 90 PRO A C 1
ATOM 635 O O . PRO A 1 90 ? -11.154 15.154 5.120 1.00 70.06 90 PRO A O 1
ATOM 638 N N . ASP A 1 91 ? -11.328 17.394 5.246 1.00 72.69 91 ASP A N 1
ATOM 639 C CA . ASP A 1 91 ? -12.779 17.483 5.406 1.00 72.69 91 ASP A CA 1
ATOM 640 C C . ASP A 1 91 ? -13.531 16.742 4.289 1.00 72.69 91 ASP A C 1
ATOM 642 O O . ASP A 1 91 ? -14.474 16.001 4.555 1.00 72.69 91 ASP A O 1
ATOM 646 N N . LYS A 1 92 ? -13.046 16.826 3.040 1.00 76.94 92 LYS A N 1
ATOM 647 C CA . LYS A 1 92 ? -13.646 16.110 1.900 1.00 76.94 92 LYS A CA 1
ATOM 648 C C . LYS A 1 92 ? -13.433 14.602 1.964 1.00 76.94 92 LYS A C 1
ATOM 650 O O . LYS A 1 92 ? -14.232 13.852 1.410 1.00 76.94 92 LYS A O 1
ATOM 655 N N . VAL A 1 93 ? -12.333 14.150 2.568 1.00 79.19 93 VAL A N 1
ATOM 656 C CA . VAL A 1 93 ? -12.059 12.717 2.748 1.00 79.19 93 VAL A CA 1
ATOM 657 C C . VAL A 1 93 ? -12.953 12.166 3.850 1.00 79.19 93 VAL A C 1
ATOM 659 O O . VAL A 1 93 ? -13.569 11.125 3.649 1.00 79.19 93 VAL A O 1
ATOM 662 N N . VAL A 1 94 ? -13.063 12.885 4.969 1.00 78.94 94 VAL A N 1
ATOM 663 C CA . VAL A 1 94 ? -13.925 12.528 6.104 1.00 78.94 94 VAL A CA 1
ATOM 664 C C . VAL A 1 94 ? -15.385 12.432 5.658 1.00 78.94 94 VAL A C 1
ATOM 666 O O . VAL A 1 94 ? -16.021 11.409 5.886 1.00 78.94 94 VAL A O 1
ATOM 669 N N . GLU A 1 95 ? -15.886 13.419 4.913 1.00 79.75 95 GLU A N 1
ATOM 670 C CA . GLU A 1 95 ? -17.242 13.397 4.351 1.00 79.75 95 GLU A CA 1
ATOM 671 C C . GLU A 1 95 ? -17.484 12.167 3.464 1.00 79.75 95 GLU A C 1
ATOM 673 O O . GLU A 1 95 ? -18.518 11.508 3.561 1.00 79.75 95 GLU A O 1
ATOM 678 N N . ARG A 1 96 ? -16.496 11.797 2.641 1.00 82.25 96 ARG A N 1
ATOM 679 C CA . ARG A 1 96 ? -16.582 10.625 1.758 1.00 82.25 96 ARG A CA 1
ATOM 680 C C . ARG A 1 96 ? -16.509 9.294 2.503 1.00 82.25 96 ARG A C 1
ATOM 682 O O . ARG A 1 96 ? -16.794 8.271 1.895 1.00 82.25 96 ARG A O 1
ATOM 689 N N . LEU A 1 97 ? -16.105 9.300 3.772 1.00 82.19 97 LEU A N 1
ATOM 690 C CA . LEU A 1 97 ? -16.085 8.132 4.652 1.00 82.19 97 LEU A CA 1
ATOM 691 C C . LEU A 1 97 ? -17.375 7.999 5.475 1.00 82.19 97 LEU A C 1
ATOM 693 O O . LEU A 1 97 ? -17.552 6.990 6.160 1.00 82.19 97 LEU A O 1
ATOM 697 N N . LYS A 1 98 ? -18.292 8.971 5.394 1.00 84.12 98 LYS A N 1
ATOM 698 C CA . LYS A 1 98 ? -19.539 8.947 6.157 1.00 84.12 98 LYS A CA 1
ATOM 699 C C . LYS A 1 98 ? -20.361 7.695 5.854 1.00 84.12 98 LYS A C 1
ATOM 701 O O . LYS A 1 98 ? -20.632 7.385 4.696 1.00 84.12 98 LYS A O 1
ATOM 706 N N . GLY A 1 99 ? -20.768 6.985 6.905 1.00 80.69 99 GLY A N 1
ATOM 707 C CA . GLY A 1 99 ? -21.640 5.811 6.795 1.00 80.69 99 GLY A CA 1
ATOM 708 C C . GLY A 1 99 ? -20.971 4.539 6.260 1.00 80.69 99 GLY A C 1
ATOM 709 O O . GLY A 1 99 ? -21.654 3.530 6.100 1.00 80.69 99 GLY A O 1
ATOM 710 N N . PHE A 1 100 ? -19.652 4.538 6.025 1.00 84.44 100 PHE A N 1
ATOM 711 C CA . PHE A 1 100 ? -18.912 3.299 5.742 1.00 84.44 100 PHE A CA 1
ATOM 712 C C . PHE A 1 100 ? -18.760 2.406 6.984 1.00 84.44 100 PHE A C 1
ATOM 714 O O . PHE A 1 100 ? -18.466 1.216 6.848 1.00 84.44 100 PHE A O 1
ATOM 721 N N . GLY A 1 101 ? -18.974 2.955 8.185 1.00 86.12 101 GLY A N 1
ATOM 722 C CA . GLY A 1 101 ? -18.811 2.240 9.443 1.00 86.12 101 GLY A CA 1
ATOM 723 C C . GLY A 1 101 ? -17.350 1.936 9.777 1.00 86.12 101 GLY A C 1
ATOM 724 O O . GLY A 1 101 ? -16.408 2.415 9.144 1.00 86.12 101 GLY A O 1
ATOM 725 N N . GLY A 1 102 ? -17.164 1.093 10.791 1.00 86.81 102 GLY A N 1
ATOM 726 C CA . GLY A 1 102 ? -15.850 0.625 11.224 1.00 86.81 102 GLY A CA 1
ATOM 727 C C . GLY A 1 102 ? -15.261 1.409 12.397 1.00 86.81 102 GLY A C 1
ATOM 728 O O . GLY A 1 102 ? -15.871 2.317 12.961 1.00 86.81 102 GLY A O 1
ATOM 729 N N . LYS A 1 103 ? -14.060 0.993 12.803 1.00 88.00 103 LYS A N 1
ATOM 730 C CA . LYS A 1 103 ? -13.350 1.529 13.965 1.00 88.00 103 LYS A CA 1
ATOM 731 C C . LYS A 1 103 ? -12.017 2.123 13.533 1.00 88.00 103 LYS A C 1
ATOM 733 O O . LYS A 1 103 ? -11.238 1.446 12.858 1.00 88.00 103 LYS A O 1
ATOM 738 N N . VAL A 1 104 ? -11.730 3.347 13.968 1.00 88.88 104 VAL A N 1
ATOM 739 C CA . VAL A 1 104 ? -10.395 3.936 13.833 1.00 88.88 104 VAL A CA 1
ATOM 740 C C . VAL A 1 104 ? -9.435 3.160 14.738 1.00 88.88 104 VAL A C 1
ATOM 742 O O . VAL A 1 104 ? -9.645 3.041 15.942 1.00 88.88 104 VAL A O 1
ATOM 745 N N . LEU A 1 105 ? -8.405 2.557 14.140 1.00 86.06 105 LEU A N 1
ATOM 746 C CA . LEU A 1 105 ? -7.423 1.747 14.872 1.00 86.06 105 LEU A CA 1
ATOM 747 C C . LEU A 1 105 ? -6.192 2.555 15.278 1.00 86.06 105 LEU A C 1
ATOM 749 O O . LEU A 1 105 ? -5.634 2.351 16.352 1.00 86.06 105 LEU A O 1
ATOM 753 N N . LYS A 1 106 ? -5.733 3.426 14.377 1.00 84.12 106 LYS A N 1
ATOM 754 C CA . LYS A 1 106 ? -4.566 4.280 14.572 1.00 84.12 106 LYS A CA 1
ATOM 755 C C . LYS A 1 106 ? -4.655 5.462 13.622 1.00 84.12 106 LYS A C 1
ATOM 757 O O . LYS A 1 106 ? -4.934 5.278 12.438 1.00 84.12 106 LYS A O 1
ATOM 762 N N . THR A 1 107 ? -4.373 6.653 14.128 1.00 87.50 107 THR A N 1
ATOM 763 C CA . THR A 1 107 ? -4.346 7.881 13.337 1.00 87.50 107 THR A CA 1
ATOM 764 C C . THR A 1 107 ? -3.219 8.797 13.805 1.00 87.50 107 THR A C 1
ATOM 766 O O . THR A 1 107 ? -2.720 8.668 14.920 1.00 87.50 107 THR A O 1
ATOM 769 N N . SER A 1 108 ? -2.783 9.694 12.924 1.00 83.81 108 SER A N 1
ATOM 770 C CA . SER A 1 108 ? -1.874 10.798 13.249 1.00 83.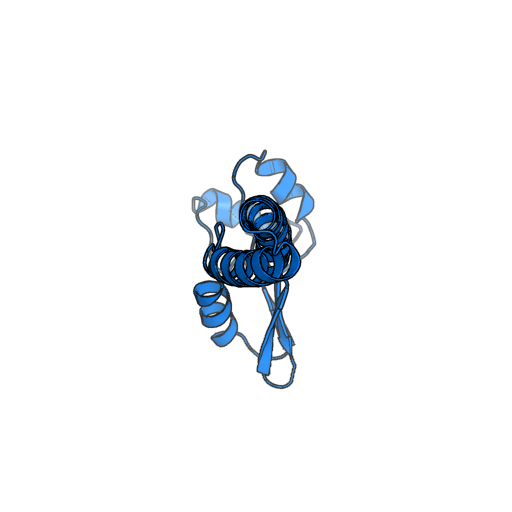81 108 SER A CA 1
ATOM 771 C C . SER A 1 108 ? -2.623 12.108 13.528 1.00 83.81 108 SER A C 1
ATOM 773 O O . SER A 1 108 ? -1.993 13.158 13.628 1.00 83.81 108 SER A O 1
ATOM 775 N N . LEU A 1 109 ? -3.959 12.068 13.572 1.00 85.19 109 LEU A N 1
ATOM 776 C CA . LEU A 1 109 ? -4.806 13.207 13.919 1.00 85.19 109 LEU A CA 1
ATOM 777 C C . LEU A 1 109 ? -4.737 13.507 15.424 1.00 85.19 109 LEU A C 1
ATOM 779 O O . LEU A 1 109 ? -4.371 12.652 16.229 1.00 85.19 109 LEU A O 1
ATOM 783 N N . THR A 1 110 ? -5.097 14.733 15.807 1.00 87.38 110 THR A N 1
ATOM 784 C CA . THR A 1 110 ? -5.337 15.077 17.214 1.00 87.38 110 THR A CA 1
ATOM 785 C C . THR A 1 110 ? -6.571 14.342 17.738 1.00 87.38 110 THR A C 1
ATOM 787 O O . THR A 1 110 ? -7.431 13.942 16.954 1.00 87.38 110 THR A O 1
ATOM 790 N N . LYS A 1 111 ? -6.684 14.197 19.064 1.00 88.44 111 LYS A N 1
ATOM 791 C CA . LYS A 1 111 ? -7.802 13.484 19.708 1.00 88.44 111 LYS A CA 1
ATOM 792 C C . LYS A 1 111 ? -9.169 14.000 19.255 1.00 88.44 111 LYS A C 1
ATOM 794 O O . LYS A 1 111 ? -9.997 13.214 18.816 1.00 88.44 111 LYS A O 1
ATOM 799 N N . ASP A 1 112 ? -9.348 15.319 19.245 1.00 87.31 112 ASP A N 1
ATOM 800 C CA . ASP A 1 112 ? -10.605 15.953 18.830 1.00 87.31 112 ASP A CA 1
ATOM 801 C C . ASP A 1 112 ? -10.992 15.578 17.386 1.00 87.31 112 ASP A C 1
ATOM 803 O O . ASP A 1 112 ? -12.158 15.339 17.076 1.00 87.31 112 ASP A O 1
ATOM 807 N N . LYS A 1 113 ? -9.996 15.473 16.496 1.00 86.62 113 LYS A N 1
ATOM 808 C CA . LYS A 1 113 ? -10.181 15.109 15.083 1.00 86.62 113 LYS A CA 1
ATOM 809 C C . LYS A 1 113 ? -10.353 13.609 14.863 1.00 86.62 113 LYS A C 1
ATOM 811 O O . LYS A 1 113 ? -11.026 13.206 13.918 1.00 86.62 113 LYS A O 1
ATOM 816 N N . GLU A 1 114 ? -9.758 12.780 15.711 1.00 87.88 114 GLU A N 1
ATOM 817 C CA . GLU A 1 114 ? -10.012 11.340 15.733 1.00 87.88 114 GLU A CA 1
ATOM 818 C C . GLU A 1 114 ? -11.455 11.040 16.151 1.00 87.88 114 GLU A C 1
ATOM 820 O O . GLU A 1 114 ? -12.123 10.238 15.498 1.00 87.88 114 GLU A O 1
ATOM 825 N N . GLU A 1 115 ? -11.955 11.718 17.185 1.00 88.69 115 GLU A N 1
ATOM 826 C CA . GLU A 1 115 ? -13.347 11.589 17.625 1.00 88.69 115 GLU A CA 1
ATOM 827 C C . GLU A 1 115 ? -14.329 12.049 16.546 1.00 88.69 115 GLU A C 1
ATOM 829 O O . GLU A 1 115 ? -15.313 11.361 16.278 1.00 88.69 115 GLU A O 1
ATOM 834 N N . GLU A 1 116 ? -14.049 13.178 15.889 1.00 87.50 116 GLU A N 1
ATOM 835 C CA . GLU A 1 116 ? -14.829 13.658 14.744 1.00 87.50 116 GLU A CA 1
ATOM 836 C C . GLU A 1 116 ? -14.862 12.616 13.615 1.00 87.50 116 GLU A C 1
ATOM 838 O O . GLU A 1 116 ? -15.935 12.261 13.128 1.00 87.50 116 GLU A O 1
ATOM 843 N N . LEU A 1 117 ? -13.706 12.054 13.248 1.00 87.44 117 LEU A N 1
ATOM 844 C CA . LEU A 1 117 ? -13.622 11.001 12.235 1.00 87.44 117 LEU A CA 1
ATOM 845 C C . LEU A 1 117 ? -14.424 9.753 12.635 1.00 87.44 117 LEU A C 1
ATOM 847 O O . LEU A 1 117 ? -15.117 9.178 11.796 1.00 87.44 117 LEU A O 1
ATOM 851 N N . GLN A 1 118 ? -14.346 9.327 13.898 1.00 90.19 118 GLN A N 1
ATOM 852 C CA . GLN A 1 118 ? -15.083 8.159 14.381 1.00 90.19 118 GLN A CA 1
ATOM 853 C C . GLN A 1 118 ? -16.601 8.388 14.359 1.00 90.19 118 GLN A C 1
ATOM 855 O O . GLN A 1 118 ? -17.321 7.474 13.962 1.00 90.19 118 GLN A O 1
ATOM 860 N N . LYS A 1 119 ? -17.085 9.586 14.716 1.00 88.94 119 LYS A N 1
ATOM 861 C CA . LYS A 1 119 ? -18.512 9.953 14.608 1.00 88.94 119 LYS A CA 1
ATOM 862 C C . LYS A 1 119 ? -18.995 9.879 13.164 1.00 88.94 119 LYS A C 1
ATOM 864 O O . LYS A 1 119 ? -19.965 9.184 12.872 1.00 88.94 119 LYS A O 1
ATOM 869 N N . VAL A 1 120 ? -18.233 10.472 12.244 1.00 87.88 120 VAL A N 1
ATOM 870 C CA . VAL A 1 120 ? -18.571 10.462 10.814 1.00 87.88 120 VAL A CA 1
ATOM 871 C C . VAL A 1 120 ? -18.616 9.036 10.257 1.00 87.88 120 VAL A C 1
ATOM 873 O O . VAL A 1 120 ? -19.542 8.690 9.520 1.00 87.88 120 VAL A O 1
ATOM 876 N N . LEU A 1 121 ? -17.664 8.176 10.636 1.00 88.38 121 LEU A N 1
ATOM 877 C CA . LEU A 1 121 ? -17.677 6.758 10.258 1.00 88.38 121 LEU A CA 1
ATOM 878 C C . LEU A 1 121 ? -18.910 6.028 10.804 1.00 88.38 121 LEU A C 1
ATOM 880 O O . LEU A 1 121 ? -19.527 5.261 10.065 1.00 88.38 121 LEU A O 1
ATOM 884 N N . SER A 1 122 ? -19.287 6.293 12.059 1.00 86.75 122 SER A N 1
ATOM 885 C CA . SER A 1 122 ? -20.496 5.751 12.699 1.00 86.75 122 SER A CA 1
ATOM 886 C C . SER A 1 122 ? -21.803 6.306 12.114 1.00 86.75 122 SER A C 1
ATOM 888 O O . SER A 1 122 ? -22.862 5.730 12.354 1.00 86.75 122 SER A O 1
ATOM 890 N N . GLY A 1 123 ? -21.737 7.373 11.311 1.00 77.81 123 GLY A N 1
ATOM 891 C CA . GLY A 1 123 ? -22.899 8.020 10.697 1.00 77.81 123 GLY A CA 1
ATOM 892 C C . GLY A 1 123 ? -23.563 9.090 11.569 1.00 77.81 123 GLY A C 1
ATOM 893 O O . GLY A 1 123 ? -24.654 9.538 11.216 1.00 77.81 123 GLY A O 1
ATOM 894 N N . GLU A 1 124 ? -22.907 9.495 12.658 1.00 61.12 124 GLU A N 1
ATOM 895 C CA . GLU A 1 124 ? -23.317 10.585 13.555 1.00 61.12 124 GLU A CA 1
ATOM 896 C C . GLU A 1 124 ? -22.870 11.962 13.039 1.00 61.12 124 GLU A C 1
ATOM 898 O O . GLU A 1 124 ? -21.836 12.048 12.329 1.00 61.12 124 GLU A O 1
#

Secondary structure (DSSP, 8-state):
-EEE-TT--EEE--SS-HHHHHHHHHHHHHHHHHHHTT-HHHHHHHHHHHHHHHHHH---SS-HHHHHHHHHTSPTT-EE-----SSS-HHHHHHHTTT--------SS-HHHHHHHHHHHHT-

pLDDT: mean 84.52, std 7.9, range [61.12, 96.81]